Protein AF-A0A7S6USK3-F1 (afdb_monomer)

Structure (mmCIF, N/CA/C/O backbone):
data_AF-A0A7S6USK3-F1
#
_entry.id   AF-A0A7S6USK3-F1
#
loop_
_atom_site.group_PDB
_atom_site.id
_atom_site.type_symbol
_atom_site.label_atom_id
_atom_site.label_alt_id
_atom_site.label_comp_id
_atom_site.label_asym_id
_atom_site.label_entity_id
_atom_site.label_seq_id
_atom_site.pdbx_PDB_ins_code
_atom_site.Cartn_x
_atom_site.Cartn_y
_atom_site.Cartn_z
_atom_site.occupancy
_atom_site.B_iso_or_equiv
_atom_site.auth_seq_id
_atom_site.auth_comp_id
_atom_site.auth_asym_id
_atom_site.auth_atom_id
_atom_site.pdbx_PDB_model_num
ATOM 1 N N . MET A 1 1 ? -7.256 9.507 -9.668 1.00 48.44 1 MET A N 1
ATOM 2 C CA . MET A 1 1 ? -7.182 8.699 -8.431 1.00 48.44 1 MET A CA 1
ATOM 3 C C . MET A 1 1 ? -8.553 8.113 -8.163 1.00 48.44 1 MET A C 1
ATOM 5 O O . MET A 1 1 ? -9.516 8.873 -8.190 1.00 48.44 1 MET A O 1
ATOM 9 N N . ALA A 1 2 ? -8.655 6.799 -7.947 1.00 49.09 2 ALA A N 1
ATOM 10 C CA . ALA A 1 2 ? -9.895 6.220 -7.443 1.00 49.09 2 ALA A CA 1
ATOM 11 C C . ALA A 1 2 ? -10.155 6.771 -6.025 1.00 49.09 2 ALA A C 1
ATOM 13 O O . ALA A 1 2 ? -9.204 6.880 -5.246 1.00 49.09 2 ALA A O 1
ATOM 14 N N . PRO A 1 3 ? -11.398 7.132 -5.665 1.00 52.41 3 PRO A N 1
ATOM 15 C CA . PRO A 1 3 ? -11.694 7.804 -4.396 1.00 52.41 3 PRO A CA 1
ATOM 16 C C . PRO A 1 3 ? -11.287 6.995 -3.149 1.00 52.41 3 PRO A C 1
ATOM 18 O O . PRO A 1 3 ? -10.997 7.592 -2.117 1.00 52.41 3 PRO A O 1
ATOM 21 N N . GLY A 1 4 ? -11.196 5.662 -3.241 1.00 58.19 4 GLY A N 1
ATOM 22 C CA . GLY A 1 4 ? -10.745 4.796 -2.142 1.00 58.19 4 GLY A CA 1
ATOM 23 C C . GLY A 1 4 ? -9.226 4.748 -1.932 1.00 58.19 4 GLY A C 1
ATOM 24 O O . GLY A 1 4 ? -8.777 4.510 -0.815 1.00 58.19 4 GLY A O 1
ATOM 25 N N . ALA A 1 5 ? -8.423 5.027 -2.963 1.00 65.12 5 ALA A N 1
ATOM 26 C CA . ALA A 1 5 ? -6.968 4.880 -2.895 1.00 65.12 5 ALA A CA 1
ATOM 27 C C . ALA A 1 5 ? -6.310 5.926 -1.990 1.00 65.12 5 ALA A C 1
ATOM 29 O O . ALA A 1 5 ? -5.337 5.632 -1.304 1.00 65.12 5 ALA A O 1
ATOM 30 N N . SER A 1 6 ? -6.871 7.137 -1.930 1.00 72.56 6 SER A N 1
ATOM 31 C CA . SER A 1 6 ? -6.345 8.233 -1.110 1.00 72.56 6 SER A CA 1
ATOM 32 C C . SER A 1 6 ? -6.411 7.960 0.397 1.00 72.56 6 SER A C 1
ATOM 34 O O . SER A 1 6 ? -5.615 8.533 1.137 1.00 72.56 6 SER A O 1
ATOM 36 N N . ALA A 1 7 ? -7.317 7.084 0.842 1.00 80.75 7 ALA A N 1
ATOM 37 C CA . ALA A 1 7 ? -7.476 6.706 2.247 1.00 80.75 7 ALA A CA 1
ATOM 38 C C . ALA A 1 7 ? -6.496 5.607 2.697 1.00 80.75 7 ALA A C 1
ATOM 40 O O . ALA A 1 7 ? -6.335 5.379 3.894 1.00 80.75 7 ALA A O 1
ATOM 41 N N . VAL A 1 8 ? -5.827 4.935 1.754 1.00 88.75 8 VAL A N 1
ATOM 42 C CA . VAL A 1 8 ? -4.896 3.842 2.050 1.00 88.75 8 VAL A CA 1
ATOM 43 C C . VAL A 1 8 ? -3.543 4.422 2.445 1.00 88.75 8 VAL A C 1
ATOM 45 O O . VAL A 1 8 ? -2.946 5.189 1.685 1.00 88.75 8 VAL A O 1
ATOM 48 N N . ARG A 1 9 ? -3.038 4.057 3.621 1.00 91.00 9 ARG A N 1
ATOM 49 C CA . ARG A 1 9 ? -1.709 4.451 4.103 1.00 91.00 9 ARG A CA 1
ATOM 50 C C . ARG A 1 9 ? -0.639 3.512 3.576 1.00 91.00 9 ARG A C 1
ATOM 52 O O . ARG A 1 9 ? -0.861 2.309 3.477 1.00 91.00 9 ARG A O 1
ATOM 59 N N . VAL A 1 10 ? 0.537 4.056 3.293 1.00 91.69 10 VAL A N 1
ATOM 60 C CA . VAL A 1 10 ? 1.706 3.265 2.905 1.00 91.69 10 VAL A CA 1
ATOM 61 C C . VAL A 1 10 ? 2.744 3.375 4.003 1.00 91.69 10 VAL A C 1
ATOM 63 O O . VAL A 1 10 ? 3.111 4.475 4.413 1.00 91.69 10 VAL A O 1
ATOM 66 N N . ILE A 1 11 ? 3.172 2.229 4.521 1.00 93.00 11 ILE A N 1
ATOM 67 C CA . ILE A 1 11 ? 4.217 2.142 5.541 1.00 93.00 11 ILE A CA 1
ATOM 68 C C . ILE A 1 11 ? 5.494 1.571 4.932 1.00 93.00 11 ILE A C 1
ATOM 70 O O . ILE A 1 11 ? 5.454 0.854 3.934 1.00 93.00 11 ILE A O 1
ATOM 74 N N . GLY A 1 12 ? 6.639 1.888 5.535 1.00 89.44 12 GLY A N 1
ATOM 75 C CA . GLY A 1 12 ? 7.933 1.388 5.077 1.00 89.44 12 GLY A CA 1
ATOM 76 C C . GLY A 1 12 ? 8.051 -0.138 5.156 1.00 89.44 12 GLY A C 1
ATOM 77 O O . GLY A 1 12 ? 7.382 -0.799 5.957 1.00 89.44 12 GLY A O 1
ATOM 78 N N . ALA A 1 13 ? 8.942 -0.697 4.334 1.00 87.12 13 ALA A N 1
ATOM 79 C CA . ALA A 1 13 ? 9.331 -2.101 4.444 1.00 87.12 13 ALA A CA 1
ATOM 80 C C . ALA A 1 13 ? 9.834 -2.404 5.866 1.00 87.12 13 ALA A C 1
ATOM 82 O O . ALA A 1 13 ? 10.500 -1.576 6.488 1.00 87.12 13 ALA A O 1
ATOM 83 N N . GLY A 1 14 ? 9.514 -3.58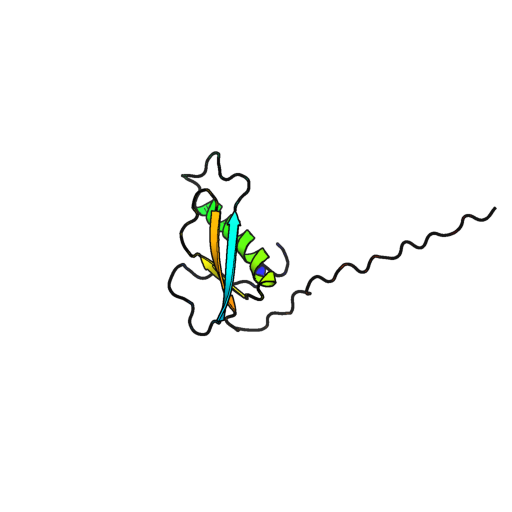7 6.386 1.00 86.56 14 GLY A N 1
ATOM 84 C CA . GLY A 1 14 ? 9.880 -3.970 7.745 1.00 86.56 14 GLY A CA 1
ATOM 85 C C . GLY A 1 14 ? 8.970 -5.052 8.313 1.00 86.56 14 GLY A C 1
ATOM 86 O O . GLY A 1 14 ? 8.312 -5.783 7.574 1.00 86.56 14 GLY A O 1
ATOM 87 N N . GLY A 1 15 ? 8.936 -5.151 9.642 1.00 85.31 15 GLY A N 1
ATOM 88 C CA . GLY A 1 15 ? 8.034 -6.069 10.336 1.00 85.31 15 GLY A CA 1
ATOM 89 C C . GLY A 1 15 ? 6.554 -5.682 10.179 1.00 85.31 15 GLY A C 1
ATOM 90 O O . GLY A 1 15 ? 6.256 -4.546 9.794 1.00 85.31 15 GLY A O 1
ATOM 91 N N . PRO A 1 16 ? 5.623 -6.605 10.486 1.00 85.06 16 PRO A N 1
ATOM 92 C CA . PRO A 1 16 ? 4.195 -6.314 10.477 1.00 85.06 16 PRO A CA 1
ATOM 93 C C . PRO A 1 16 ? 3.867 -5.145 11.417 1.00 85.06 16 PRO A C 1
ATOM 95 O O . PRO A 1 16 ? 4.390 -5.105 12.536 1.00 85.06 16 PRO A O 1
ATOM 98 N N . PRO A 1 17 ? 2.999 -4.207 11.007 1.00 86.00 17 PRO A N 1
ATOM 99 C CA . PRO A 1 17 ? 2.611 -3.096 11.862 1.00 86.00 17 PRO A CA 1
ATOM 100 C C . PRO A 1 17 ? 1.835 -3.598 13.089 1.00 86.00 17 PRO A C 1
ATOM 102 O O . PRO A 1 17 ? 0.949 -4.450 12.990 1.00 86.00 17 PRO A O 1
ATOM 105 N N . ALA A 1 18 ? 2.182 -3.067 14.264 1.00 87.06 18 ALA A N 1
ATOM 106 C CA . ALA A 1 18 ? 1.536 -3.434 15.519 1.00 87.06 18 ALA A CA 1
ATOM 107 C C . ALA A 1 18 ? 0.065 -2.989 15.535 1.00 87.06 18 ALA A C 1
ATOM 109 O O . ALA A 1 18 ? -0.267 -1.896 15.082 1.00 87.06 18 ALA A O 1
ATOM 110 N N . GLY A 1 19 ? -0.814 -3.835 16.080 1.00 87.06 19 GLY A N 1
ATOM 111 C CA . GLY A 1 19 ? -2.246 -3.532 16.183 1.00 87.06 19 GLY A CA 1
ATOM 112 C C . GLY A 1 19 ? -3.022 -3.634 14.866 1.00 87.06 19 GLY A C 1
ATOM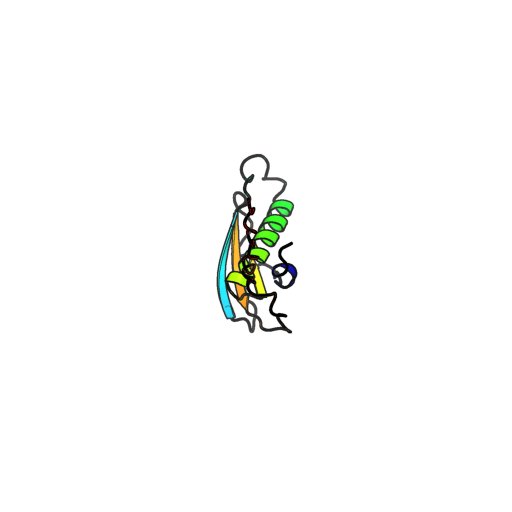 113 O O . GLY A 1 19 ? -4.175 -3.217 14.819 1.00 87.06 19 GLY A O 1
ATOM 114 N N . CYS A 1 20 ? -2.425 -4.197 13.811 1.00 91.31 20 CYS A N 1
ATOM 115 C CA . CYS A 1 20 ? -3.084 -4.392 12.525 1.00 91.31 20 CYS A CA 1
ATOM 116 C C . CYS A 1 20 ? -3.352 -5.866 12.213 1.00 91.31 20 CYS A C 1
ATOM 118 O O . CYS A 1 20 ? -2.540 -6.746 12.500 1.00 91.31 20 CYS A O 1
ATOM 120 N N . THR A 1 21 ? -4.463 -6.133 11.532 1.00 92.38 21 THR A N 1
ATOM 121 C CA . THR A 1 21 ? -4.800 -7.462 11.015 1.00 92.38 21 THR A CA 1
ATOM 122 C C . THR A 1 21 ? -4.428 -7.553 9.542 1.00 92.38 21 THR A C 1
ATOM 124 O O . THR A 1 21 ? -4.921 -6.766 8.731 1.00 92.38 21 THR A O 1
ATOM 127 N N . ARG A 1 22 ? -3.588 -8.526 9.174 1.00 93.12 22 ARG A N 1
ATOM 128 C CA . ARG A 1 22 ? -3.286 -8.818 7.766 1.00 93.12 22 ARG A CA 1
ATOM 129 C C . ARG A 1 22 ? -4.560 -9.279 7.054 1.00 93.12 22 ARG A C 1
ATOM 131 O O . ARG A 1 22 ? -5.192 -10.229 7.498 1.00 93.12 22 ARG A O 1
ATOM 138 N N . GLN A 1 23 ? -4.897 -8.612 5.954 1.00 94.88 23 GLN A N 1
ATOM 139 C CA . GLN A 1 23 ? -6.030 -8.959 5.092 1.00 94.88 23 GLN A CA 1
ATOM 140 C C . GLN A 1 23 ? -5.596 -9.792 3.881 1.00 94.88 23 GLN A C 1
ATOM 142 O O . GLN A 1 23 ? -6.362 -10.613 3.392 1.00 94.88 23 GLN A O 1
ATOM 147 N N . GLY A 1 24 ? 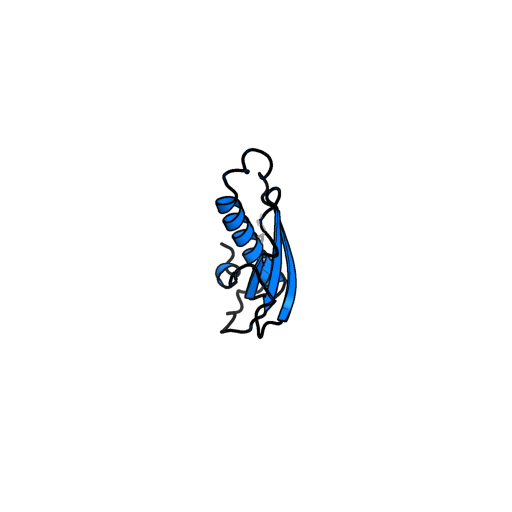-4.357 -9.618 3.408 1.00 94.00 24 GLY A N 1
ATOM 148 C CA . GLY A 1 24 ? -3.859 -10.371 2.261 1.00 94.00 24 GLY A CA 1
ATOM 149 C C . GLY A 1 24 ? -2.557 -9.831 1.684 1.00 94.00 24 GLY A C 1
ATOM 150 O O . GLY A 1 24 ? -1.787 -9.146 2.364 1.00 94.00 24 GLY A O 1
ATOM 151 N N . GLU A 1 25 ? -2.323 -10.165 0.421 1.00 95.69 25 GLU A N 1
ATOM 152 C CA . GLU A 1 25 ? -1.206 -9.701 -0.400 1.00 95.69 25 GLU A CA 1
ATOM 153 C C . GLU A 1 25 ? -1.753 -9.119 -1.708 1.00 95.69 25 GLU A C 1
ATOM 155 O O . GLU A 1 25 ? -2.729 -9.623 -2.260 1.00 95.69 25 GLU A O 1
ATOM 160 N N . ILE A 1 26 ? -1.123 -8.050 -2.184 1.00 95.25 26 ILE A N 1
ATOM 161 C CA . ILE A 1 26 ? -1.427 -7.363 -3.437 1.00 95.25 26 ILE A CA 1
ATOM 162 C C . ILE A 1 26 ? -0.184 -7.473 -4.315 1.00 95.25 26 ILE A C 1
ATOM 164 O O . ILE A 1 26 ? 0.897 -7.040 -3.910 1.00 95.25 26 ILE A O 1
ATOM 168 N N . ALA A 1 27 ? -0.332 -8.040 -5.509 1.00 94.50 27 ALA A N 1
ATOM 169 C CA . ALA A 1 27 ? 0.711 -8.074 -6.526 1.00 94.50 27 ALA A CA 1
ATOM 170 C C . ALA A 1 27 ? 0.340 -7.103 -7.650 1.00 94.50 27 ALA A C 1
ATOM 172 O O . ALA A 1 27 ? -0.761 -7.179 -8.191 1.00 94.50 27 ALA A O 1
ATOM 173 N N . VAL A 1 28 ? 1.246 -6.182 -7.973 1.00 93.00 28 VAL A N 1
ATOM 174 C CA . VAL A 1 28 ? 1.045 -5.162 -9.007 1.00 93.00 28 VAL A CA 1
ATOM 175 C C . VAL A 1 28 ? 2.245 -5.094 -9.936 1.00 93.00 28 VAL A C 1
ATOM 177 O O . VAL A 1 28 ? 3.384 -5.323 -9.519 1.00 93.00 28 VAL A O 1
ATOM 180 N N . SER A 1 29 ? 1.969 -4.730 -11.183 1.00 89.50 29 SER A N 1
ATOM 181 C CA . SER A 1 29 ? 2.940 -4.713 -12.274 1.00 89.50 29 SER A CA 1
ATOM 182 C C . SER A 1 29 ? 2.670 -3.494 -13.150 1.00 89.50 29 SER A C 1
ATOM 184 O O . SER A 1 29 ? 1.519 -3.245 -13.522 1.00 89.50 29 SER A O 1
ATOM 186 N N . VAL A 1 30 ? 3.704 -2.722 -13.497 1.00 84.44 30 VAL A N 1
ATOM 187 C CA . VAL A 1 30 ? 3.557 -1.670 -14.515 1.00 84.44 30 VAL A CA 1
ATOM 188 C C . VAL A 1 30 ? 3.623 -2.285 -15.912 1.00 84.44 30 VAL A C 1
ATOM 190 O O . VAL A 1 30 ? 4.272 -3.300 -16.150 1.00 84.44 30 VAL A O 1
ATOM 193 N N . LYS A 1 31 ? 2.903 -1.689 -16.861 1.00 74.25 31 LYS A N 1
ATOM 194 C CA . LYS A 1 31 ? 2.726 -2.268 -18.201 1.00 74.25 31 LYS A CA 1
ATOM 195 C C . LYS A 1 31 ? 3.951 -2.109 -19.112 1.00 74.25 31 LYS A C 1
ATOM 197 O O . LYS A 1 31 ? 4.086 -2.854 -20.073 1.00 74.25 31 LYS A O 1
ATOM 202 N N . ASP A 1 32 ? 4.830 -1.154 -18.815 1.00 64.94 32 ASP A N 1
ATOM 203 C CA . ASP A 1 32 ? 5.947 -0.759 -19.686 1.00 64.94 32 ASP A CA 1
ATOM 204 C C . ASP A 1 32 ? 7.330 -1.220 -19.175 1.00 64.94 32 ASP A C 1
ATOM 206 O O . ASP A 1 32 ? 8.356 -0.778 -19.671 1.00 64.94 32 ASP A O 1
ATOM 210 N N . SER A 1 33 ? 7.399 -2.121 -18.189 1.00 58.94 33 SER A N 1
ATOM 211 C CA . SER A 1 33 ? 8.595 -2.429 -17.372 1.00 58.94 33 SER A CA 1
ATOM 212 C C . SER A 1 33 ? 9.879 -2.867 -18.091 1.00 58.94 33 SER A C 1
ATOM 214 O O . SER A 1 33 ? 10.916 -3.009 -17.443 1.00 58.94 33 SER A O 1
ATOM 216 N N . VAL A 1 34 ? 9.849 -3.123 -19.397 1.00 56.50 34 VAL A N 1
ATOM 217 C CA . VAL A 1 34 ? 10.888 -3.912 -20.077 1.00 56.50 34 VAL A CA 1
ATOM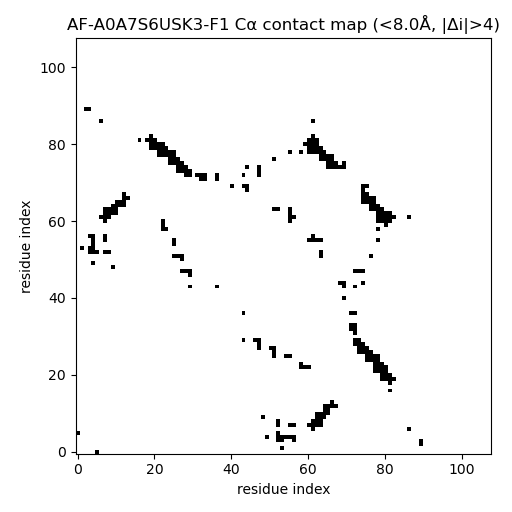 218 C C . VAL A 1 34 ? 11.961 -3.050 -20.760 1.00 56.50 34 VAL A C 1
ATOM 220 O O . VAL A 1 34 ? 13.032 -3.562 -21.065 1.00 56.50 34 VAL A O 1
ATOM 223 N N . ALA A 1 35 ? 11.739 -1.7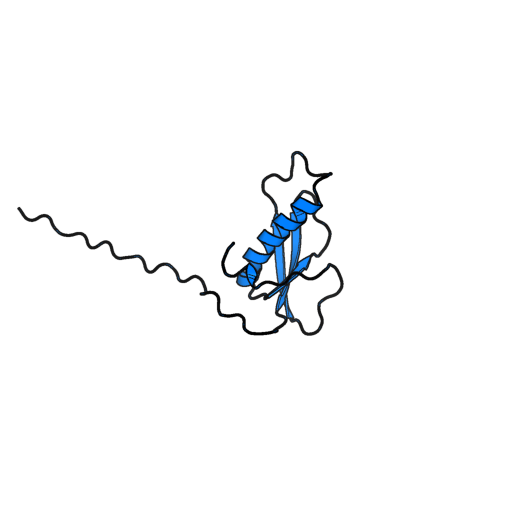46 -20.977 1.00 53.47 35 ALA A N 1
ATOM 224 C CA . ALA A 1 35 ? 12.589 -0.997 -21.913 1.00 53.47 35 ALA A CA 1
ATOM 225 C C . ALA A 1 35 ? 13.690 -0.092 -21.298 1.00 53.47 35 ALA A C 1
ATOM 227 O O . ALA A 1 35 ? 14.731 0.055 -21.931 1.00 53.47 35 ALA A O 1
ATOM 228 N N . PHE A 1 36 ? 13.540 0.508 -20.099 1.00 54.19 36 PHE A N 1
ATOM 229 C CA . PHE A 1 36 ? 14.474 1.578 -19.646 1.00 54.19 36 PHE A CA 1
ATOM 230 C C . PHE A 1 36 ? 14.708 1.712 -18.114 1.00 54.19 36 PHE A C 1
ATOM 232 O O . PHE A 1 36 ? 15.154 2.759 -17.631 1.00 54.19 36 PHE A O 1
ATOM 239 N N . TYR A 1 37 ? 14.395 0.692 -17.306 1.00 53.81 37 TYR A N 1
ATOM 240 C CA . TYR A 1 37 ? 14.076 0.897 -15.881 1.00 53.81 37 TYR A CA 1
ATOM 241 C C . TYR A 1 37 ? 15.206 0.845 -14.841 1.00 53.81 37 TYR A C 1
ATOM 243 O O . TYR A 1 37 ? 14.970 1.292 -13.717 1.00 53.81 37 TYR A O 1
ATOM 251 N N . GLU A 1 38 ? 16.430 0.412 -15.167 1.00 56.84 38 GLU A N 1
ATOM 252 C CA . GLU A 1 38 ? 17.500 0.291 -14.151 1.00 56.84 38 GLU A CA 1
ATOM 253 C C . GLU A 1 38 ? 17.782 1.610 -13.402 1.00 56.84 38 GLU A C 1
ATOM 255 O O . GLU A 1 38 ? 18.079 1.595 -12.206 1.00 56.84 38 GLU A O 1
ATOM 260 N N . ARG A 1 39 ? 17.593 2.773 -14.047 1.00 59.47 39 ARG A N 1
ATOM 261 C CA . ARG A 1 39 ? 17.799 4.095 -13.420 1.00 59.47 39 ARG A CA 1
ATOM 262 C C . ARG A 1 39 ? 16.546 4.758 -12.834 1.00 59.47 39 ARG A C 1
ATOM 264 O O . ARG A 1 39 ? 16.674 5.780 -12.168 1.00 59.47 39 ARG A O 1
ATOM 271 N N . ASN A 1 40 ? 15.353 4.193 -13.033 1.00 68.44 40 ASN A N 1
ATOM 272 C CA . ASN A 1 40 ? 14.070 4.813 -12.663 1.00 68.44 40 ASN A CA 1
ATOM 273 C C . ASN A 1 40 ? 13.301 4.061 -11.563 1.00 68.44 40 ASN A C 1
ATOM 275 O O . ASN A 1 40 ? 12.116 4.314 -11.367 1.00 68.44 40 ASN A O 1
ATOM 279 N N . ASN A 1 41 ? 13.961 3.180 -10.805 1.00 69.44 41 ASN A N 1
ATOM 280 C CA . ASN A 1 41 ? 13.342 2.400 -9.723 1.00 69.44 41 ASN A CA 1
ATOM 281 C C . ASN A 1 41 ? 12.535 3.243 -8.716 1.00 69.44 41 ASN A C 1
ATOM 283 O O . ASN A 1 41 ? 11.514 2.782 -8.212 1.00 69.44 41 ASN A O 1
ATOM 287 N N . LEU A 1 42 ? 12.944 4.494 -8.462 1.00 74.31 42 LEU A N 1
ATOM 288 C CA . LEU A 1 42 ? 12.161 5.423 -7.643 1.00 74.31 42 LEU A CA 1
ATOM 289 C C . LEU A 1 42 ? 10.805 5.732 -8.282 1.00 74.31 42 LEU A C 1
ATOM 291 O O . LEU A 1 42 ? 9.792 5.581 -7.619 1.00 74.31 42 LEU A O 1
ATOM 295 N N . ARG A 1 43 ? 10.767 6.085 -9.572 1.00 79.94 43 ARG A N 1
ATOM 296 C CA . ARG A 1 43 ? 9.506 6.338 -10.285 1.00 79.94 43 ARG A CA 1
ATOM 297 C C . ARG A 1 43 ? 8.630 5.093 -10.377 1.00 79.94 43 ARG A C 1
ATOM 299 O O . ARG A 1 43 ? 7.431 5.192 -10.166 1.00 79.94 43 ARG A O 1
ATOM 306 N N . VAL A 1 44 ? 9.228 3.931 -10.641 1.00 84.19 44 VAL A N 1
ATOM 307 C CA . VAL A 1 44 ? 8.509 2.643 -10.672 1.00 84.19 44 VAL A CA 1
ATOM 308 C C . VAL A 1 44 ? 7.786 2.389 -9.364 1.00 84.19 44 VAL A C 1
ATOM 310 O O . VAL A 1 44 ? 6.624 2.000 -9.368 1.00 84.19 44 VAL A O 1
ATOM 313 N N . ARG A 1 45 ? 8.472 2.617 -8.243 1.00 84.69 45 ARG A N 1
ATOM 314 C CA . ARG A 1 45 ? 7.907 2.395 -6.919 1.00 84.69 45 ARG A CA 1
ATOM 315 C C . ARG A 1 45 ? 6.680 3.270 -6.671 1.00 84.69 45 ARG A C 1
ATOM 317 O O . ARG A 1 45 ? 5.689 2.740 -6.193 1.00 84.69 45 ARG A O 1
ATOM 324 N N . GLU A 1 46 ? 6.722 4.558 -7.011 1.00 86.31 46 GLU A N 1
ATOM 325 C CA . GLU A 1 46 ? 5.576 5.464 -6.806 1.00 86.31 46 GLU A CA 1
ATOM 326 C C . GLU A 1 46 ? 4.352 5.048 -7.652 1.00 86.31 46 GLU A C 1
ATOM 328 O O . GLU A 1 46 ? 3.209 5.094 -7.186 1.00 86.31 46 GLU A O 1
ATOM 333 N N . GLU A 1 47 ? 4.582 4.577 -8.882 1.00 88.38 47 GLU A N 1
ATOM 334 C CA . GLU A 1 47 ? 3.517 4.065 -9.756 1.00 88.38 47 GLU A CA 1
ATOM 335 C C . GLU A 1 47 ? 2.925 2.757 -9.212 1.00 88.38 47 GLU A C 1
ATOM 337 O O . GLU A 1 47 ? 1.705 2.617 -9.104 1.00 88.38 47 GLU A O 1
ATOM 342 N N . LEU A 1 48 ? 3.780 1.812 -8.806 1.00 91.44 48 LEU A N 1
ATOM 343 C CA . LEU A 1 48 ? 3.353 0.551 -8.195 1.00 91.44 48 LEU A CA 1
ATOM 344 C C . LEU A 1 48 ? 2.625 0.776 -6.871 1.00 91.44 48 LEU A C 1
ATOM 346 O O . LEU A 1 48 ? 1.619 0.123 -6.609 1.00 91.44 48 LEU A O 1
ATOM 350 N N . GLU A 1 49 ? 3.076 1.728 -6.060 1.00 91.50 49 GLU A N 1
ATOM 351 C CA . GLU A 1 49 ? 2.390 2.129 -4.836 1.00 91.50 49 GLU A CA 1
ATOM 352 C C . GLU A 1 49 ? 0.987 2.656 -5.150 1.00 91.50 49 GLU A C 1
ATOM 354 O O . GLU A 1 49 ? 0.009 2.244 -4.525 1.00 91.50 49 GLU A O 1
ATOM 359 N N . THR A 1 50 ? 0.861 3.509 -6.167 1.00 91.00 50 THR A N 1
ATOM 360 C CA . THR A 1 50 ? -0.439 4.030 -6.603 1.00 91.00 50 THR A CA 1
ATOM 361 C C . THR A 1 50 ? -1.374 2.908 -7.052 1.00 91.00 50 THR A C 1
ATOM 363 O O . THR A 1 50 ? -2.546 2.904 -6.668 1.00 91.00 50 THR A O 1
ATOM 366 N N . LEU A 1 51 ? -0.870 1.931 -7.814 1.00 91.62 51 LEU A N 1
ATOM 367 C CA . LEU A 1 51 ? -1.636 0.743 -8.199 1.00 91.62 51 LEU A CA 1
ATOM 368 C C . LEU A 1 51 ? -2.059 -0.071 -6.970 1.00 91.62 51 LEU A C 1
ATOM 370 O O . LEU A 1 51 ? -3.238 -0.379 -6.823 1.00 91.62 51 LEU A O 1
ATOM 374 N N . ALA A 1 52 ? -1.140 -0.340 -6.042 1.00 93.50 52 ALA A N 1
ATOM 375 C CA . ALA A 1 52 ? -1.430 -1.117 -4.839 1.00 93.50 52 ALA A CA 1
ATOM 376 C C . ALA A 1 52 ? -2.474 -0.441 -3.931 1.00 93.50 52 ALA A C 1
ATOM 378 O O . ALA A 1 52 ? -3.325 -1.117 -3.351 1.00 93.50 52 ALA A O 1
ATOM 379 N N . ARG A 1 53 ? -2.469 0.897 -3.842 1.00 93.00 53 ARG A N 1
ATOM 380 C CA . ARG A 1 53 ? -3.496 1.660 -3.109 1.00 93.00 53 ARG A CA 1
ATOM 381 C C . ARG A 1 53 ? -4.879 1.555 -3.752 1.00 93.00 53 ARG A C 1
ATOM 383 O O . ARG A 1 53 ? -5.868 1.624 -3.031 1.00 93.00 53 ARG A O 1
ATOM 390 N N . ASN A 1 54 ? -4.971 1.380 -5.072 1.00 92.38 54 ASN A N 1
ATOM 391 C CA . ASN A 1 54 ? -6.259 1.166 -5.742 1.00 92.38 54 ASN A CA 1
ATOM 392 C C . ASN A 1 54 ? -6.847 -0.221 -5.431 1.00 92.38 54 ASN A C 1
ATOM 394 O 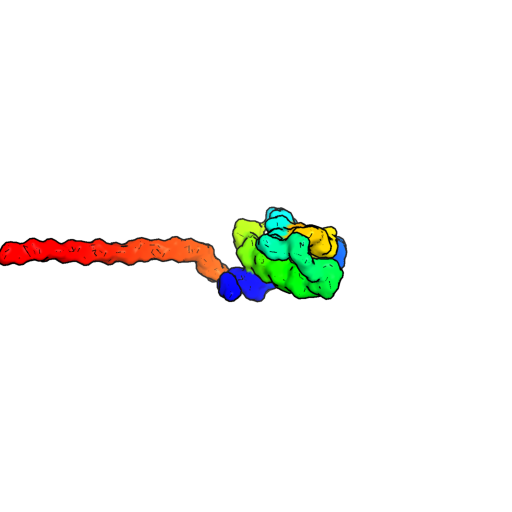O . ASN A 1 54 ? -8.064 -0.336 -5.309 1.00 92.38 54 ASN A O 1
ATOM 398 N N . GLU A 1 55 ? -5.999 -1.239 -5.249 1.00 91.62 55 GLU A N 1
ATOM 399 C CA . GLU A 1 55 ? -6.427 -2.619 -4.971 1.00 91.62 55 GLU A CA 1
ATOM 400 C C . GLU A 1 55 ? -6.784 -2.857 -3.492 1.00 91.62 55 GLU A C 1
ATOM 402 O O . GLU A 1 55 ? -7.649 -3.672 -3.170 1.00 91.62 55 GLU A O 1
ATOM 407 N N . ALA A 1 56 ? -6.150 -2.128 -2.567 1.00 91.12 56 ALA A N 1
ATOM 408 C CA . ALA A 1 56 ? -6.312 -2.334 -1.125 1.00 91.12 56 ALA A CA 1
ATOM 409 C C . ALA A 1 56 ? -7.767 -2.275 -0.598 1.00 91.12 56 ALA A C 1
ATOM 411 O O . ALA A 1 56 ? -8.114 -3.125 0.232 1.00 91.12 56 ALA A O 1
ATOM 412 N N . PRO A 1 57 ? -8.658 -1.381 -1.080 1.00 88.12 57 PRO A N 1
ATOM 413 C CA . PRO A 1 57 ? -10.068 -1.387 -0.688 1.00 88.12 57 PRO A CA 1
ATOM 414 C C . PRO A 1 57 ? -10.798 -2.694 -1.027 1.00 88.12 57 PRO A C 1
ATOM 416 O O . PRO A 1 57 ? -11.672 -3.109 -0.266 1.00 88.12 57 PRO A O 1
ATOM 419 N N . GLY A 1 58 ? -10.417 -3.376 -2.115 1.00 87.94 58 GLY A N 1
ATOM 420 C CA . GLY A 1 58 ? -10.973 -4.683 -2.487 1.00 87.94 58 GLY A CA 1
ATOM 421 C C . GLY A 1 58 ? -10.662 -5.778 -1.462 1.00 87.94 58 GLY A C 1
ATOM 422 O O . GLY A 1 58 ? -11.453 -6.699 -1.281 1.00 87.94 58 GLY A O 1
ATOM 423 N N . LEU A 1 59 ? -9.558 -5.628 -0.725 1.00 89.31 59 LEU A N 1
ATOM 424 C CA . LEU A 1 59 ? -9.167 -6.494 0.391 1.00 89.31 59 LEU A CA 1
ATOM 425 C C . LEU A 1 59 ? -9.599 -5.946 1.759 1.00 89.31 59 LEU A C 1
ATOM 427 O O . LEU A 1 59 ? -9.169 -6.466 2.784 1.00 89.31 59 LEU A O 1
ATOM 431 N N . GLN A 1 60 ? -10.408 -4.881 1.803 1.00 89.50 60 GLN A N 1
ATOM 432 C CA . GLN A 1 60 ? -10.811 -4.206 3.048 1.00 89.50 60 GLN A CA 1
ATOM 433 C C . GLN A 1 60 ? -9.604 -3.736 3.888 1.00 89.50 60 GLN A C 1
ATOM 435 O O . GLN A 1 60 ? -9.665 -3.670 5.121 1.00 89.50 60 GLN A O 1
ATOM 440 N N . ALA A 1 61 ? -8.494 -3.416 3.218 1.00 91.19 61 ALA A N 1
ATOM 441 C CA . ALA A 1 61 ? -7.269 -2.929 3.830 1.00 91.19 61 ALA A CA 1
ATOM 442 C C . ALA A 1 61 ? -7.199 -1.396 3.784 1.00 91.19 61 ALA A C 1
ATOM 444 O O . ALA A 1 61 ? -7.518 -0.774 2.772 1.00 91.19 61 ALA A O 1
ATOM 445 N N . ASP A 1 62 ? -6.737 -0.792 4.879 1.00 91.44 62 ASP A N 1
ATOM 446 C CA . ASP A 1 62 ? -6.485 0.654 4.987 1.00 91.44 62 ASP A CA 1
ATOM 447 C C . ASP A 1 62 ? -4.989 0.993 5.002 1.00 91.44 62 ASP A C 1
ATOM 449 O O . ASP A 1 62 ? -4.609 2.161 4.988 1.00 91.44 62 ASP A O 1
ATOM 453 N N . THR A 1 63 ? -4.131 -0.026 5.039 1.00 92.94 63 THR A N 1
ATOM 454 C CA . THR A 1 63 ? -2.680 0.123 5.105 1.00 92.94 63 THR A CA 1
ATOM 455 C C . THR A 1 63 ? -2.003 -0.917 4.212 1.00 92.94 63 THR A C 1
ATOM 457 O O . THR A 1 63 ? -2.344 -2.098 4.269 1.00 92.94 63 THR A O 1
ATOM 460 N N . ILE A 1 64 ? -1.019 -0.504 3.412 1.00 94.56 64 ILE A N 1
ATOM 461 C CA . ILE A 1 64 ? -0.178 -1.393 2.601 1.00 94.56 64 ILE A CA 1
ATOM 462 C C . ILE A 1 64 ? 1.301 -1.247 2.969 1.00 94.56 64 ILE A C 1
ATOM 464 O O . ILE A 1 64 ? 1.767 -0.170 3.342 1.00 94.56 64 ILE A O 1
ATOM 468 N N . GLN A 1 65 ? 2.043 -2.344 2.852 1.00 95.31 65 GLN A N 1
ATOM 469 C CA . GLN A 1 65 ? 3.468 -2.413 3.159 1.00 95.31 65 GLN A CA 1
ATOM 470 C C . GLN A 1 65 ? 4.219 -3.142 2.043 1.00 95.31 65 GLN A C 1
ATOM 472 O O . GLN A 1 65 ? 3.862 -4.282 1.743 1.00 95.31 65 GLN A O 1
ATOM 477 N N . PRO A 1 66 ? 5.272 -2.561 1.450 1.00 95.81 66 PRO A N 1
ATOM 478 C CA . PRO A 1 66 ? 6.073 -3.251 0.452 1.00 95.81 66 PRO A CA 1
ATOM 479 C C . PRO A 1 66 ? 6.813 -4.433 1.087 1.00 95.81 66 PRO A C 1
ATOM 481 O O . PRO A 1 66 ? 7.428 -4.302 2.146 1.00 95.81 66 PRO A O 1
ATOM 484 N N . MET A 1 67 ? 6.776 -5.588 0.422 1.00 94.44 67 MET A N 1
ATOM 485 C CA . MET A 1 67 ? 7.464 -6.807 0.879 1.00 94.44 67 MET A CA 1
ATOM 486 C C . MET A 1 67 ? 8.932 -6.865 0.448 1.00 94.44 67 MET A C 1
ATOM 488 O O . MET A 1 67 ? 9.695 -7.698 0.924 1.00 94.44 67 MET A O 1
ATOM 492 N N . GLY A 1 68 ? 9.327 -5.973 -0.452 1.00 90.50 68 GLY A N 1
ATOM 493 C CA . GLY A 1 68 ? 10.671 -5.867 -0.992 1.00 90.50 68 GLY A CA 1
ATOM 494 C C . GLY A 1 68 ? 10.750 -4.735 -2.016 1.00 90.50 68 GLY A C 1
ATOM 495 O O . GLY A 1 68 ? 9.738 -4.067 -2.264 1.00 90.50 68 GLY A O 1
ATOM 496 N N . PRO A 1 69 ? 11.937 -4.494 -2.594 1.00 88.44 69 PRO A N 1
ATOM 497 C CA . PRO A 1 69 ? 12.097 -3.554 -3.695 1.00 88.44 69 PRO A CA 1
ATOM 498 C C . PRO A 1 69 ? 11.354 -4.039 -4.955 1.00 88.44 69 PRO A C 1
ATOM 500 O O . PRO A 1 69 ? 11.168 -5.248 -5.129 1.00 88.44 69 PRO A O 1
ATOM 503 N N . PRO A 1 70 ? 10.946 -3.121 -5.848 1.00 87.31 70 PRO A N 1
ATOM 504 C CA . PRO A 1 70 ? 10.386 -3.500 -7.138 1.00 87.31 70 PRO A CA 1
ATOM 505 C C . PRO A 1 70 ? 11.413 -4.281 -7.968 1.00 87.31 70 PRO A C 1
ATOM 507 O O . PRO A 1 70 ? 12.596 -3.947 -7.983 1.00 87.31 70 PRO A O 1
ATOM 510 N N . THR A 1 71 ? 10.959 -5.321 -8.664 1.00 85.12 71 THR A N 1
ATOM 511 C CA . THR A 1 71 ? 11.783 -6.182 -9.525 1.00 85.12 71 THR A CA 1
ATOM 512 C C . THR A 1 71 ? 11.081 -6.344 -10.864 1.00 85.12 71 THR A C 1
ATOM 514 O O . THR A 1 71 ? 9.912 -6.702 -10.890 1.00 85.12 71 THR A O 1
ATOM 517 N N . ALA A 1 72 ? 11.768 -6.051 -11.974 1.00 82.25 72 ALA A N 1
ATOM 518 C CA . ALA A 1 72 ? 11.184 -6.093 -13.324 1.00 82.25 72 ALA A CA 1
ATOM 519 C C . ALA A 1 72 ? 9.859 -5.302 -13.457 1.00 82.25 72 ALA A C 1
ATOM 521 O O . ALA A 1 72 ? 8.960 -5.680 -14.202 1.00 82.25 72 ALA A O 1
ATOM 522 N N . GLY A 1 73 ? 9.740 -4.196 -12.710 1.00 85.25 73 GLY A N 1
ATOM 523 C CA . GLY A 1 73 ? 8.529 -3.375 -12.653 1.00 85.25 73 GLY A CA 1
ATOM 524 C C . GLY A 1 73 ? 7.320 -4.066 -12.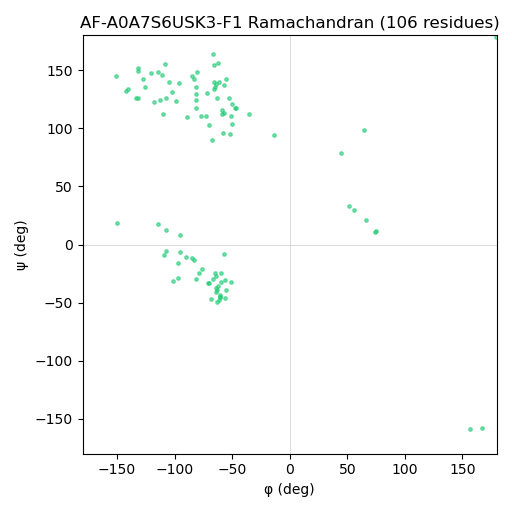021 1.00 85.25 73 GLY A C 1
ATOM 525 O O . GLY A 1 73 ? 6.192 -3.635 -12.241 1.00 85.25 73 GLY A O 1
ATOM 526 N N . GLU A 1 74 ? 7.553 -5.102 -11.219 1.00 88.81 74 GLU A N 1
ATOM 527 C CA . GLU A 1 74 ? 6.570 -5.727 -10.343 1.00 88.81 74 GLU A CA 1
ATOM 528 C C . GLU A 1 74 ? 6.945 -5.522 -8.879 1.00 88.81 74 GLU A C 1
ATOM 530 O O . GLU A 1 74 ? 8.124 -5.473 -8.513 1.00 88.81 74 GLU A O 1
ATOM 535 N N . GLN A 1 75 ? 5.937 -5.432 -8.017 1.00 93.12 75 GLN A N 1
ATOM 536 C CA . GLN A 1 75 ? 6.146 -5.385 -6.577 1.00 93.12 75 GLN A CA 1
ATOM 537 C C . GLN A 1 75 ? 4.954 -5.975 -5.831 1.00 93.12 75 GLN A C 1
ATOM 539 O O . GLN A 1 75 ? 3.797 -5.840 -6.233 1.00 93.12 75 GLN A O 1
ATOM 544 N N . ARG A 1 76 ? 5.261 -6.634 -4.712 1.00 95.56 76 ARG A N 1
ATOM 545 C CA . ARG A 1 76 ? 4.269 -7.201 -3.799 1.00 95.56 76 ARG A CA 1
ATOM 546 C C . ARG A 1 76 ? 4.138 -6.351 -2.551 1.00 95.56 76 ARG A C 1
ATOM 548 O O . ARG A 1 76 ? 5.136 -5.895 -1.983 1.00 95.56 76 ARG A O 1
ATOM 555 N N . PHE A 1 77 ? 2.901 -6.203 -2.103 1.00 96.12 77 PHE A N 1
ATOM 556 C CA . PHE A 1 77 ? 2.539 -5.465 -0.909 1.00 96.12 77 PHE A CA 1
ATOM 557 C C . PHE A 1 77 ? 1.715 -6.347 0.020 1.00 96.12 77 PHE A C 1
ATOM 559 O O . PHE A 1 77 ? 0.785 -7.029 -0.395 1.00 96.12 77 PHE A O 1
ATOM 566 N N . SER A 1 78 ? 2.030 -6.305 1.305 1.00 96.44 78 SER A N 1
ATOM 567 C CA . SER A 1 78 ? 1.173 -6.856 2.346 1.00 96.44 78 SER A CA 1
ATOM 568 C C . SER A 1 78 ? 0.081 -5.850 2.687 1.00 96.44 78 SER A C 1
ATOM 570 O O . SER A 1 78 ? 0.378 -4.684 2.941 1.00 96.44 78 SER A O 1
ATOM 572 N N . ALA A 1 79 ? -1.168 -6.304 2.695 1.00 95.25 79 ALA A N 1
ATOM 573 C CA . ALA A 1 79 ? -2.336 -5.481 2.968 1.00 95.25 79 ALA A CA 1
ATOM 574 C C . ALA A 1 79 ? -2.828 -5.720 4.400 1.00 95.25 79 ALA A C 1
ATOM 576 O O . ALA A 1 79 ? -2.999 -6.865 4.831 1.00 95.25 79 ALA A O 1
ATOM 577 N N . TYR A 1 80 ? -3.064 -4.641 5.139 1.00 94.00 80 TYR A N 1
ATOM 578 C CA . TYR A 1 80 ? -3.445 -4.660 6.544 1.00 94.00 80 TYR A CA 1
ATOM 579 C C . TYR A 1 80 ? -4.644 -3.757 6.817 1.00 94.00 80 TYR A C 1
ATOM 581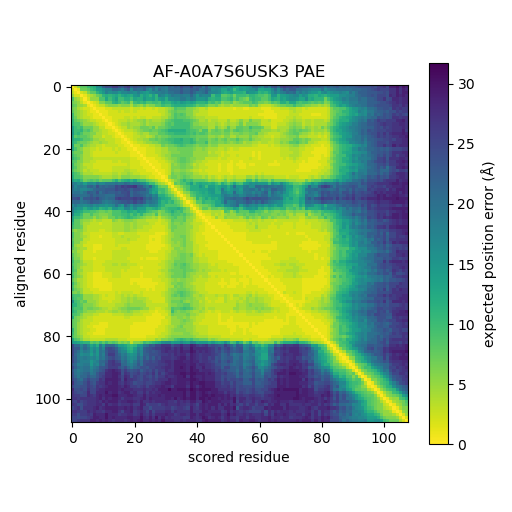 O O . TYR A 1 80 ? -4.845 -2.721 6.179 1.00 94.00 80 TYR A O 1
ATOM 589 N N . ARG A 1 81 ? -5.403 -4.135 7.842 1.00 91.75 81 ARG A N 1
ATOM 590 C CA . ARG A 1 81 ? -6.429 -3.310 8.467 1.00 91.75 81 ARG A CA 1
ATOM 591 C C . ARG A 1 81 ? -5.953 -2.902 9.857 1.00 91.75 81 ARG A C 1
ATOM 593 O O . ARG A 1 81 ? -5.805 -3.760 10.724 1.00 91.75 81 ARG A O 1
ATOM 600 N N . CYS A 1 82 ? -5.677 -1.618 10.046 1.00 89.19 82 CYS A N 1
ATOM 601 C CA . CYS A 1 82 ? -5.045 -1.048 11.241 1.00 89.19 82 CYS A CA 1
ATOM 602 C C . CYS A 1 82 ? -6.006 -0.210 12.099 1.00 89.19 82 CYS A C 1
ATOM 604 O O . CYS A 1 82 ? -5.657 0.207 13.200 1.00 89.19 82 CYS A O 1
ATOM 606 N N . GLY A 1 83 ? -7.218 0.064 11.609 1.00 75.12 83 GLY A N 1
ATOM 607 C CA . GLY A 1 83 ? -8.319 0.548 12.447 1.00 75.12 83 GLY A CA 1
ATOM 608 C C . GLY A 1 83 ? -8.246 2.003 12.928 1.00 75.12 83 GLY A C 1
ATOM 609 O O . GLY A 1 83 ? -9.066 2.388 13.757 1.00 75.12 83 GLY A O 1
ATOM 610 N N . SER A 1 84 ? -7.342 2.850 12.424 1.00 57.47 84 SER A N 1
ATOM 611 C CA . SER A 1 84 ? -7.348 4.276 12.804 1.00 57.47 84 SER A CA 1
ATOM 612 C C . SER A 1 84 ? -8.234 5.126 11.892 1.00 57.47 84 SER A C 1
ATOM 614 O O . SER A 1 84 ? -7.874 5.406 10.756 1.00 57.47 84 SER A O 1
ATOM 616 N N . VAL A 1 85 ? -9.342 5.563 12.501 1.00 48.94 85 VAL A N 1
ATOM 617 C CA . VAL A 1 85 ? -10.201 6.717 12.193 1.00 48.94 85 VAL A CA 1
ATOM 618 C C . VAL A 1 85 ? -10.911 6.649 10.850 1.00 48.94 85 VAL A C 1
ATOM 620 O O . VAL A 1 85 ? -10.369 7.013 9.817 1.00 48.94 85 VAL A O 1
ATOM 623 N N . THR A 1 86 ? -12.173 6.226 10.932 1.00 45.62 86 THR A N 1
ATOM 624 C CA . THR A 1 86 ? -13.219 6.483 9.942 1.00 45.62 86 THR A CA 1
ATOM 625 C C . THR A 1 86 ? -12.721 6.278 8.519 1.00 45.62 86 THR A C 1
ATOM 627 O O . THR A 1 86 ? -12.486 7.227 7.773 1.00 45.62 86 THR A O 1
ATOM 630 N N . ALA A 1 87 ? -12.641 5.010 8.112 1.00 47.75 87 ALA A N 1
ATOM 631 C CA . ALA A 1 87 ? -13.004 4.710 6.741 1.00 47.75 87 ALA A CA 1
ATOM 632 C C . ALA A 1 87 ? -14.390 5.337 6.556 1.00 47.75 87 ALA A C 1
ATOM 634 O O . ALA A 1 87 ? -15.398 4.765 6.971 1.00 47.75 87 ALA A O 1
ATOM 635 N N . VAL A 1 88 ? -14.447 6.562 6.021 1.00 44.31 88 VAL A N 1
ATOM 636 C CA . VAL A 1 88 ? -15.643 6.993 5.314 1.00 44.31 88 VAL A CA 1
ATOM 637 C C . VAL A 1 88 ? -15.860 5.831 4.361 1.00 44.31 88 VAL A C 1
ATOM 639 O O . VAL A 1 88 ? -14.897 5.481 3.666 1.00 44.31 88 VAL A O 1
ATOM 642 N N . PRO A 1 89 ? -17.005 5.136 4.400 1.00 45.53 89 PRO A N 1
ATOM 643 C CA . PRO A 1 89 ? -17.285 4.157 3.378 1.00 45.53 89 PRO A CA 1
ATOM 644 C C . PRO A 1 89 ? -17.236 4.946 2.070 1.00 45.53 89 PRO A C 1
ATOM 646 O O . PRO A 1 89 ? -18.183 5.644 1.716 1.00 45.53 89 PRO A O 1
ATOM 649 N N . GLY A 1 90 ? -16.083 4.924 1.393 1.00 44.62 90 GLY A N 1
ATOM 650 C CA . GLY A 1 90 ? -16.015 5.261 -0.013 1.00 44.62 90 GLY A CA 1
ATOM 651 C C . GLY A 1 90 ? -17.070 4.360 -0.621 1.00 44.62 90 GLY A C 1
ATOM 652 O O . GLY A 1 90 ? -17.069 3.179 -0.258 1.00 44.62 90 GLY A O 1
ATOM 653 N N . PRO A 1 91 ? -18.033 4.909 -1.380 1.00 44.44 91 PRO A N 1
ATOM 654 C CA . PRO A 1 91 ? -19.202 4.154 -1.782 1.00 44.44 91 PRO A CA 1
ATOM 655 C C . PRO A 1 91 ? -18.682 2.861 -2.389 1.00 44.44 91 PRO A C 1
ATOM 657 O O . PRO A 1 91 ? -17.996 2.891 -3.414 1.00 44.44 91 PRO A O 1
ATOM 660 N N . ALA A 1 92 ? -18.915 1.752 -1.674 1.00 46.34 92 ALA A N 1
ATOM 661 C CA . ALA A 1 92 ? -18.765 0.422 -2.221 1.00 46.34 92 ALA A CA 1
ATOM 662 C C . ALA A 1 92 ? -19.475 0.516 -3.551 1.00 46.34 92 ALA A C 1
ATOM 664 O O . ALA A 1 92 ? -20.634 0.933 -3.528 1.00 46.34 92 ALA A O 1
ATOM 665 N N . ALA A 1 93 ? -18.710 0.321 -4.632 1.00 46.75 93 ALA A N 1
ATOM 666 C CA . ALA A 1 93 ? -19.107 0.522 -6.012 1.00 46.75 93 ALA A CA 1
ATOM 667 C C . ALA A 1 93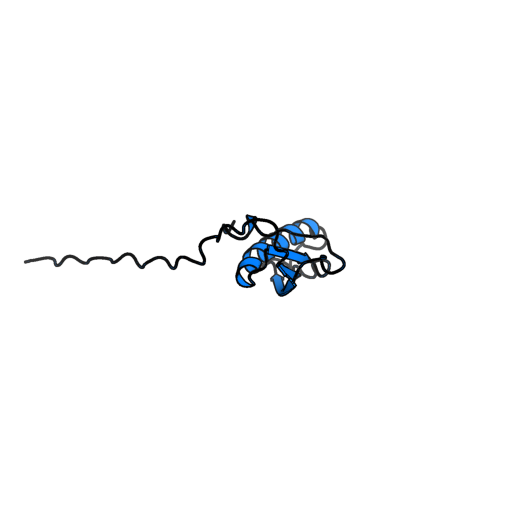 ? -20.623 0.662 -6.108 1.00 46.75 93 ALA A C 1
ATOM 669 O O . ALA A 1 93 ? -21.335 -0.338 -6.080 1.00 46.75 93 ALA A O 1
ATOM 670 N N . ALA A 1 94 ? -21.116 1.906 -6.099 1.00 41.16 94 ALA A N 1
ATOM 671 C CA . ALA A 1 94 ? -22.490 2.136 -6.477 1.00 41.16 94 ALA A CA 1
ATOM 672 C C . ALA A 1 94 ? -22.485 1.797 -7.959 1.00 41.16 94 ALA A C 1
ATOM 674 O O . ALA A 1 94 ? -22.122 2.618 -8.804 1.00 41.16 94 ALA A O 1
ATOM 675 N N . GLU A 1 95 ? -22.751 0.522 -8.231 1.00 41.00 95 GLU A N 1
ATOM 676 C CA . GLU A 1 95 ? -23.251 0.028 -9.489 1.00 41.00 95 GLU A CA 1
ATOM 677 C C . GLU A 1 95 ? -24.184 1.114 -9.988 1.00 41.00 95 GLU A C 1
ATOM 679 O O . GLU A 1 95 ? -25.173 1.455 -9.336 1.00 41.00 95 GLU A O 1
ATOM 684 N N . THR A 1 96 ? -23.773 1.764 -11.072 1.00 36.22 96 THR A N 1
ATOM 685 C CA . THR A 1 96 ? -24.581 2.779 -11.723 1.00 36.22 96 THR A CA 1
ATOM 686 C C . THR A 1 96 ? -25.979 2.184 -11.863 1.00 36.22 96 THR A C 1
ATOM 688 O O . THR A 1 96 ? -26.102 1.155 -12.537 1.00 36.22 96 THR A O 1
ATOM 691 N N . PRO A 1 97 ? -27.033 2.746 -11.236 1.00 47.00 97 PRO A N 1
ATOM 692 C CA . PRO A 1 97 ? -28.370 2.320 -11.583 1.00 47.00 97 PRO A CA 1
ATOM 693 C C . PRO A 1 97 ? -28.480 2.614 -13.073 1.00 47.00 97 PRO A C 1
ATOM 695 O O . PRO A 1 97 ? -28.311 3.761 -13.491 1.00 47.00 97 PRO A O 1
ATOM 698 N N . LYS A 1 98 ? -28.631 1.558 -13.880 1.00 48.09 98 LYS A N 1
ATOM 699 C CA . LYS A 1 98 ? -28.850 1.666 -15.320 1.00 48.09 98 LYS A CA 1
ATOM 700 C C . LYS A 1 98 ? -29.984 2.665 -15.505 1.00 48.09 98 LYS A C 1
ATOM 702 O O . LYS A 1 98 ? -31.135 2.351 -15.214 1.00 48.09 98 LYS A O 1
ATOM 707 N N . GLY A 1 99 ? -29.634 3.882 -15.918 1.00 48.34 99 GLY A N 1
ATOM 708 C CA . GLY A 1 99 ? -30.596 4.914 -16.258 1.00 48.34 99 GLY A CA 1
ATOM 709 C C . GLY A 1 99 ? -31.481 4.346 -17.352 1.00 48.34 99 GLY A C 1
ATOM 710 O O . GLY A 1 99 ? -30.996 4.024 -18.436 1.00 48.34 99 GLY A O 1
ATOM 711 N N . GLY A 1 100 ? -32.756 4.140 -17.029 1.00 57.16 100 GLY A N 1
ATOM 712 C CA . GLY A 1 100 ? -33.749 3.661 -17.971 1.00 57.16 100 GLY A CA 1
ATOM 713 C C . GLY A 1 100 ? -33.837 4.624 -19.146 1.00 57.16 100 GLY A C 1
ATOM 714 O O . GLY A 1 100 ? -34.292 5.756 -18.999 1.00 57.16 100 GLY A O 1
ATOM 715 N N . VAL A 1 101 ? -33.411 4.169 -20.321 1.00 56.28 101 VAL A N 1
ATOM 716 C CA . VAL A 1 101 ? -33.806 4.792 -21.582 1.00 56.28 101 VAL A CA 1
ATOM 717 C C . VAL A 1 101 ? -35.284 4.465 -21.765 1.00 56.28 101 VAL A C 1
ATOM 719 O O . VAL A 1 101 ? -35.641 3.337 -22.096 1.00 56.28 101 VAL A O 1
ATOM 722 N N . GLN A 1 102 ? -36.154 5.437 -21.501 1.00 60.03 102 GLN A N 1
ATOM 723 C CA . GLN A 1 102 ? -37.551 5.347 -21.909 1.00 60.03 102 GLN A CA 1
ATOM 724 C C . GLN A 1 102 ? -37.625 5.644 -23.407 1.00 60.03 102 GLN A C 1
ATOM 726 O O . GLN A 1 102 ? -37.361 6.762 -23.848 1.00 60.03 102 GLN A O 1
ATOM 731 N N . THR A 1 103 ? -37.941 4.619 -24.195 1.00 60.62 103 THR A N 1
ATOM 732 C CA . THR A 1 103 ? -38.228 4.749 -25.623 1.00 60.62 103 THR A CA 1
ATOM 733 C C . THR A 1 103 ? -39.674 5.211 -25.786 1.00 60.62 103 THR A C 1
ATOM 735 O O . THR A 1 103 ? -40.595 4.500 -25.384 1.00 60.62 103 THR A O 1
ATOM 738 N N . TYR A 1 104 ? -39.890 6.387 -26.367 1.00 66.81 104 TYR A N 1
ATOM 739 C CA . TYR A 1 104 ? -41.229 6.870 -26.712 1.00 66.81 104 TYR A CA 1
ATOM 740 C C . TYR A 1 104 ? -41.677 6.241 -28.042 1.00 66.81 104 TYR A C 1
ATOM 742 O O . TYR A 1 104 ? -40.873 6.211 -28.978 1.00 66.81 104 TYR A O 1
ATOM 750 N N . PRO A 1 105 ? -42.921 5.744 -28.174 1.00 69.38 105 PRO A N 1
ATOM 751 C CA . PRO A 1 105 ? -43.424 5.289 -29.462 1.00 69.38 105 PRO A CA 1
ATOM 752 C C . PRO A 1 105 ? -43.687 6.490 -30.380 1.00 69.38 105 PRO A C 1
ATOM 754 O O . PRO A 1 105 ? -44.367 7.443 -30.000 1.00 69.38 105 PRO A O 1
ATOM 757 N N . VAL A 1 106 ? -43.166 6.424 -31.604 1.00 57.44 106 VAL A N 1
ATOM 758 C CA . VAL A 1 106 ? -43.599 7.283 -32.713 1.00 57.44 106 VAL A CA 1
ATOM 759 C C . VAL A 1 106 ? -44.986 6.817 -33.163 1.00 57.44 106 VAL A C 1
ATOM 761 O O . VAL A 1 106 ? -45.144 5.703 -33.660 1.00 57.44 106 VAL A O 1
ATOM 764 N N . GLY A 1 107 ? -46.002 7.640 -32.906 1.00 60.81 107 GLY A N 1
ATOM 765 C CA . GLY A 1 107 ? -47.360 7.452 -33.416 1.00 60.81 107 GLY A CA 1
ATOM 766 C C . GLY A 1 107 ? -47.499 7.996 -34.840 1.00 60.81 107 GLY A C 1
ATOM 767 O O . GLY A 1 107 ? -46.876 9.008 -35.152 1.00 60.81 107 GLY A O 1
ATOM 768 N N . ASN A 1 108 ? -48.286 7.272 -35.648 1.00 47.38 108 ASN A N 1
ATOM 769 C CA . ASN A 1 108 ? -48.663 7.515 -37.055 1.00 47.38 108 ASN A CA 1
ATOM 770 C C . ASN A 1 108 ? -48.958 8.972 -37.424 1.00 47.38 108 ASN A C 1
ATOM 772 O O . ASN A 1 108 ? -49.714 9.623 -36.668 1.00 47.38 108 ASN A O 1
#

Radius of gyration: 19.29 Å; Cα contacts (8 Å, |Δi|>4): 159; chains: 1; bounding box: 66×19×53 Å

Solvent-accessible surface area (backbone atoms only — not comparable to full-atom values): 6753 Å² total; per-residue (Å²): 130,62,84,58,24,78,70,36,43,78,50,74,68,74,77,84,65,84,84,43,47,78,58,51,75,46,79,39,66,56,93,73,43,84,80,75,49,90,86,39,55,71,62,50,46,56,52,43,49,54,53,45,27,58,52,29,58,81,54,67,18,44,31,37,26,44,75,59,78,71,52,85,43,27,41,45,28,42,26,20,33,56,85,79,73,77,81,66,78,55,73,70,77,71,70,72,76,79,76,78,81,81,81,77,83,87,77,134

Nearest PDB structures (foldseek):
  4evu-assembly2_A-2  TM=7.227E-01  e=4.914E-01  Salmonella enterica subsp. enterica serovar Typhimurium str. LT2

pLDDT: mean 76.04, std 18.55, range [36.22, 96.44]

Secondary structure (DSSP, 8-state):
--TTGGG-EE--SSSPPTT-EEEEEEEEE-TTTTSSGGG-HHHHHHHHHHHHHHHGGGGT-SEEEESS--BTTEEEEEEEE---S------S----------PPP---

Foldseek 3Di:
DQPQLVQAAEDEADDDDPQKDFLFKDKDADPPLPDDPPPPQVVLVVVRSSVRSVCQVVSVFRYWYWNDGDDSSMTMITGIHRDPDDPPVPPPPPPPPPPDPDDDDDDD

Sequence (108 aa):
MAPGASAVRVIGAGGPPAGCTRQGEIAVSVKDSVAFYERNNLRVREELETLARNEAPGLQADTIQPMGPPTAGEQRFSAYRCGSVTAVPGPAAAETPKGGVQTYPVGN

Mean predicted aligned error: 12.22 Å